Protein AF-F4CVP8-F1 (afdb_monomer_lite)

Sequence (70 aa):
MDGPIPRAVPGAPVAVPLAFDELGRIDPDGHDVRSVRRRLARRTDPWSGPTGAPAAVGAARRALRGLADL

Foldseek 3Di:
DDAFQFDPDPQRAGDAQDAPVCPPVDDRRNHHSVCVVVVPVVDDRNPPPDDDPDDDCVVVVVVVVVVVVD

Secondary structure (DSSP, 8-state):
--S--B-SSTT-BB-----GGGTTTS-TTS-BTTTHHHHHHHS--TT-S-TT----THHHHHHHHHHHT-

Organism: Pseudonocardia dioxanivorans (strain ATCC 55486 / DSM 44775 / JCM 13855 / CB1190) (NCBI:txid675635)

Radius of gyration: 17.2 Å; chains: 1; bounding box: 31×35×38 Å

Structure (mmCIF, N/CA/C/O backbone):
data_AF-F4CVP8-F1
#
_entry.id   AF-F4CVP8-F1
#
loop_
_atom_site.group_PDB
_atom_site.id
_atom_site.type_symbol
_atom_site.label_atom_id
_atom_site.label_alt_id
_atom_site.label_comp_id
_atom_site.label_asym_id
_atom_site.label_entity_id
_atom_site.label_seq_id
_atom_site.pdbx_PDB_ins_code
_atom_site.Cartn_x
_atom_site.Cartn_y
_atom_site.Cartn_z
_atom_site.occupancy
_atom_site.B_iso_or_equiv
_atom_site.auth_seq_id
_atom_site.auth_comp_id
_atom_site.auth_asym_id
_atom_site.auth_atom_id
_atom_site.pdbx_PDB_model_num
ATOM 1 N N . MET A 1 1 ? 8.006 -8.645 17.334 1.00 43.72 1 MET A N 1
ATOM 2 C CA . MET A 1 1 ? 7.207 -7.395 17.257 1.00 43.72 1 MET A CA 1
ATOM 3 C C . MET A 1 1 ? 6.536 -7.434 15.889 1.00 43.72 1 MET A C 1
ATOM 5 O O . MET A 1 1 ? 6.916 -6.681 15.012 1.00 43.72 1 MET A O 1
ATOM 9 N N . ASP A 1 2 ? 5.594 -8.357 15.673 1.00 67.44 2 ASP A N 1
ATOM 10 C CA . ASP A 1 2 ? 5.156 -8.724 14.308 1.00 67.44 2 ASP A CA 1
ATOM 11 C C . ASP A 1 2 ? 3.669 -8.409 14.111 1.00 67.44 2 ASP A C 1
ATOM 13 O O . ASP A 1 2 ? 2.865 -9.233 13.680 1.00 67.44 2 ASP A O 1
ATOM 17 N N . GLY A 1 3 ? 3.278 -7.208 14.540 1.00 66.69 3 GLY A N 1
ATOM 18 C CA . GLY A 1 3 ? 1.936 -6.671 14.353 1.00 66.69 3 GLY A CA 1
ATOM 19 C C . GLY A 1 3 ? 1.906 -5.633 13.228 1.00 66.69 3 GLY A C 1
ATOM 20 O O . GLY A 1 3 ? 2.916 -4.971 12.991 1.00 66.69 3 GLY A O 1
ATOM 21 N N . PRO A 1 4 ? 0.760 -5.452 12.548 1.00 74.81 4 PRO A N 1
ATOM 22 C CA . PRO A 1 4 ? 0.585 -4.371 11.583 1.00 74.81 4 PRO A CA 1
ATOM 23 C C . PRO A 1 4 ? 0.905 -3.023 12.236 1.00 74.81 4 PRO A C 1
ATOM 25 O O . PRO A 1 4 ? 0.457 -2.771 13.353 1.00 74.81 4 PRO A O 1
ATOM 28 N N . ILE A 1 5 ? 1.664 -2.169 11.545 1.00 85.56 5 ILE A N 1
ATOM 29 C CA . ILE A 1 5 ? 2.068 -0.850 12.048 1.00 85.56 5 ILE A CA 1
ATOM 30 C C . ILE A 1 5 ? 0.949 0.154 11.718 1.00 85.56 5 ILE A C 1
ATOM 32 O O . ILE A 1 5 ? 0.779 0.497 10.542 1.00 85.56 5 ILE A O 1
ATOM 36 N N . PRO A 1 6 ? 0.161 0.622 12.707 1.00 94.00 6 PRO A N 1
ATOM 37 C CA . PRO A 1 6 ? -0.883 1.602 12.453 1.00 94.00 6 PRO A CA 1
ATOM 38 C C . PRO A 1 6 ? -0.300 2.999 12.257 1.00 94.00 6 PRO A C 1
ATOM 40 O O . PRO A 1 6 ? 0.810 3.320 12.689 1.00 94.00 6 PRO A O 1
ATOM 43 N N . ARG A 1 7 ? -1.093 3.870 11.643 1.00 96.00 7 ARG A N 1
ATOM 44 C CA . ARG A 1 7 ? -0.842 5.308 11.594 1.00 96.00 7 ARG A CA 1
ATOM 45 C C . ARG A 1 7 ? -1.407 5.956 12.856 1.00 96.00 7 ARG A C 1
ATOM 47 O O . ARG A 1 7 ? -2.522 5.644 13.269 1.00 96.00 7 ARG A O 1
ATOM 54 N N . ALA A 1 8 ? -0.650 6.879 13.448 1.00 95.44 8 ALA A N 1
ATOM 55 C CA . ALA A 1 8 ? -1.037 7.613 14.655 1.00 95.44 8 ALA A CA 1
ATOM 56 C C . ALA A 1 8 ? -2.035 8.748 14.344 1.00 95.44 8 ALA A C 1
ATOM 58 O O . ALA A 1 8 ? -1.757 9.922 14.563 1.00 95.44 8 ALA A O 1
ATOM 59 N N . VAL A 1 9 ? -3.188 8.383 13.783 1.00 94.56 9 VAL A N 1
ATOM 60 C CA . VAL A 1 9 ? -4.307 9.274 13.442 1.00 94.56 9 VAL A CA 1
ATOM 61 C C . VAL A 1 9 ? -5.623 8.641 13.918 1.00 94.56 9 VAL A C 1
ATOM 63 O O . VAL A 1 9 ? -5.644 7.429 14.179 1.00 94.56 9 VAL A O 1
ATOM 66 N N . PRO A 1 10 ? -6.722 9.412 14.061 1.00 95.38 10 PRO A N 1
ATOM 67 C CA . PRO A 1 10 ? -8.020 8.857 14.437 1.00 95.38 10 PRO A CA 1
ATOM 68 C C . PRO A 1 10 ? -8.411 7.663 13.557 1.00 95.38 10 PRO A C 1
ATOM 70 O O . PRO A 1 10 ? -8.185 7.668 12.352 1.00 95.38 10 PRO A O 1
ATOM 73 N N . GLY A 1 11 ? -8.953 6.615 14.179 1.00 93.81 11 GLY A N 1
ATOM 74 C CA . GLY A 1 11 ? -9.291 5.357 13.501 1.00 93.81 11 GLY A CA 1
ATOM 75 C C . GLY A 1 11 ? -8.145 4.343 13.397 1.00 93.81 11 GLY A C 1
ATOM 76 O O . GLY A 1 11 ? -8.415 3.171 13.163 1.00 93.81 11 GLY A O 1
ATOM 77 N N . ALA A 1 12 ? -6.892 4.742 13.651 1.00 96.00 12 ALA A N 1
ATOM 78 C CA . ALA A 1 12 ? -5.713 3.870 13.588 1.00 96.00 12 ALA A CA 1
ATOM 79 C C . ALA A 1 12 ? -5.633 3.018 12.294 1.00 96.00 12 ALA A C 1
ATOM 81 O O . ALA A 1 12 ? -5.510 1.785 12.377 1.00 96.00 12 ALA A O 1
ATOM 82 N N . PRO A 1 13 ? -5.706 3.644 11.100 1.00 97.12 13 PRO A N 1
ATOM 83 C CA . PRO A 1 13 ? -5.601 2.930 9.838 1.00 97.12 13 PRO A CA 1
ATOM 84 C C . PRO A 1 13 ? -4.223 2.276 9.697 1.00 97.12 13 PRO A C 1
ATOM 86 O O . PRO A 1 13 ? -3.231 2.726 10.277 1.00 97.12 13 PRO A O 1
ATOM 89 N N . VAL A 1 14 ? -4.151 1.207 8.917 1.00 96.12 14 VAL A N 1
ATOM 90 C CA . VAL A 1 14 ? -2.950 0.400 8.705 1.00 96.12 14 VAL A CA 1
ATOM 91 C C . VAL A 1 14 ? -2.550 0.467 7.239 1.00 96.12 14 VAL A C 1
ATOM 93 O O . VAL A 1 14 ? -3.367 0.226 6.355 1.00 96.12 14 VAL A O 1
ATOM 96 N N . ALA A 1 15 ? -1.264 0.717 6.981 1.00 93.75 15 ALA A N 1
ATOM 97 C CA . ALA A 1 15 ? -0.700 0.545 5.648 1.00 93.75 15 ALA A CA 1
ATOM 98 C C . ALA A 1 15 ? -0.663 -0.954 5.315 1.00 93.75 15 ALA A C 1
ATOM 100 O O . ALA A 1 15 ? 0.165 -1.694 5.849 1.00 93.75 15 ALA A O 1
ATOM 101 N N . VAL A 1 16 ? -1.597 -1.411 4.482 1.00 92.19 16 VAL A N 1
ATOM 102 C CA . VAL A 1 16 ? -1.692 -2.815 4.070 1.00 92.19 16 VAL A CA 1
ATOM 103 C C . VAL A 1 16 ? -1.058 -3.028 2.692 1.00 92.19 16 VAL A C 1
ATOM 105 O O . VAL A 1 16 ? -1.210 -2.171 1.821 1.00 92.19 16 VAL A O 1
ATOM 108 N N . PRO A 1 17 ? -0.388 -4.169 2.452 1.00 91.38 17 PRO A N 1
ATOM 109 C CA . PRO A 1 17 ? 0.011 -4.567 1.107 1.00 91.38 17 PRO A CA 1
ATOM 110 C C . PRO A 1 17 ? -1.207 -4.692 0.180 1.00 91.38 17 PRO A C 1
ATOM 112 O O . PRO A 1 17 ? -2.237 -5.273 0.557 1.00 91.38 17 PRO A O 1
ATOM 115 N N . LEU A 1 18 ? -1.071 -4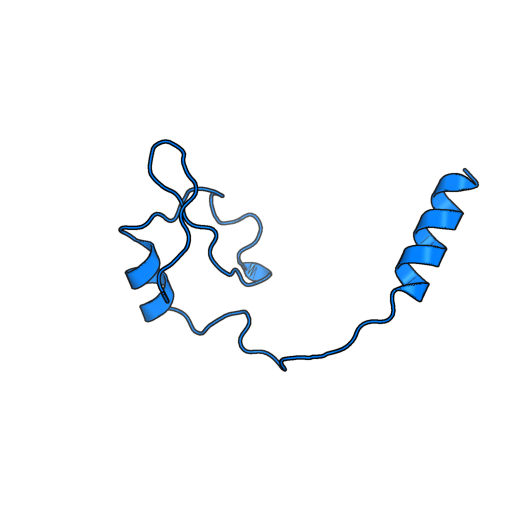.153 -1.032 1.00 92.31 18 LEU A N 1
ATOM 116 C CA . LEU A 1 18 ? -2.080 -4.179 -2.092 1.00 92.31 18 LEU A CA 1
ATOM 117 C C . LEU A 1 18 ? -1.495 -4.786 -3.369 1.00 92.31 18 LEU A C 1
ATOM 119 O O . LEU A 1 18 ? -0.325 -4.559 -3.690 1.00 92.31 18 LEU A O 1
ATOM 123 N N . ALA A 1 19 ? -2.329 -5.514 -4.106 1.00 92.69 19 ALA A N 1
ATOM 124 C CA . ALA A 1 19 ? -2.060 -5.876 -5.492 1.00 92.69 19 ALA A CA 1
ATOM 125 C C . ALA A 1 19 ? -2.384 -4.703 -6.439 1.00 92.69 19 ALA A C 1
ATOM 127 O O . ALA A 1 19 ? -3.172 -3.813 -6.113 1.00 92.69 19 ALA A O 1
ATOM 128 N N . PHE A 1 20 ? -1.787 -4.697 -7.636 1.00 94.00 20 PHE A N 1
ATOM 129 C CA . PHE A 1 20 ? -2.005 -3.630 -8.625 1.00 94.00 20 PHE A CA 1
ATOM 130 C C . PHE A 1 20 ? -3.468 -3.503 -9.070 1.00 94.00 20 PHE A C 1
ATOM 132 O O . PHE A 1 20 ? -3.919 -2.401 -9.368 1.00 94.00 20 PHE A O 1
ATOM 139 N N . ASP A 1 21 ? -4.222 -4.602 -9.089 1.00 94.12 21 ASP A N 1
ATOM 140 C CA . ASP A 1 21 ? -5.644 -4.611 -9.438 1.00 94.12 21 ASP A CA 1
ATOM 141 C C . ASP A 1 21 ? -6.548 -4.046 -8.326 1.00 94.12 21 ASP A C 1
ATOM 143 O O . ASP A 1 21 ? -7.726 -3.782 -8.564 1.00 94.12 21 ASP A O 1
ATOM 147 N N . GLU A 1 22 ? -6.031 -3.820 -7.119 1.00 94.56 22 GLU A N 1
ATOM 148 C CA . GLU A 1 22 ? -6.764 -3.149 -6.042 1.00 94.56 22 GLU A CA 1
ATOM 149 C C . GLU A 1 22 ? -6.651 -1.617 -6.128 1.00 94.56 22 GLU A C 1
ATOM 151 O O . GLU A 1 22 ? -7.482 -0.907 -5.557 1.00 94.56 22 GLU A O 1
ATOM 156 N N . LEU A 1 23 ? -5.661 -1.087 -6.858 1.00 93.25 23 LEU A N 1
ATOM 157 C CA . LEU A 1 23 ? -5.436 0.355 -6.961 1.00 93.25 23 LEU A CA 1
ATOM 158 C C . LEU A 1 23 ? -6.637 1.062 -7.609 1.00 93.25 23 LEU A C 1
ATOM 160 O O . LEU A 1 23 ? -7.134 0.660 -8.660 1.00 93.25 23 LEU A O 1
ATOM 164 N N . GLY A 1 24 ? -7.112 2.126 -6.958 1.00 93.38 24 GLY A N 1
ATOM 165 C CA . GLY A 1 24 ? -8.284 2.900 -7.386 1.00 93.38 24 GLY A CA 1
ATOM 166 C C . GLY A 1 24 ? -9.640 2.313 -6.976 1.00 93.38 24 GLY A C 1
ATOM 167 O O . GLY A 1 24 ? -10.662 2.926 -7.266 1.00 93.38 24 GLY A O 1
ATOM 168 N N . ARG A 1 25 ? -9.674 1.153 -6.304 1.00 94.12 25 ARG A N 1
ATOM 169 C CA . ARG A 1 25 ? -10.915 0.512 -5.815 1.00 94.12 25 ARG A CA 1
ATOM 170 C C . ARG A 1 25 ? -11.047 0.500 -4.293 1.00 94.12 25 ARG A C 1
ATOM 172 O O . ARG A 1 25 ? -12.108 0.161 -3.779 1.00 94.12 25 ARG A O 1
ATOM 179 N N . ILE A 1 26 ? -9.961 0.795 -3.590 1.00 93.62 26 ILE A N 1
ATOM 180 C CA . ILE A 1 26 ? -9.856 0.750 -2.134 1.00 93.62 26 I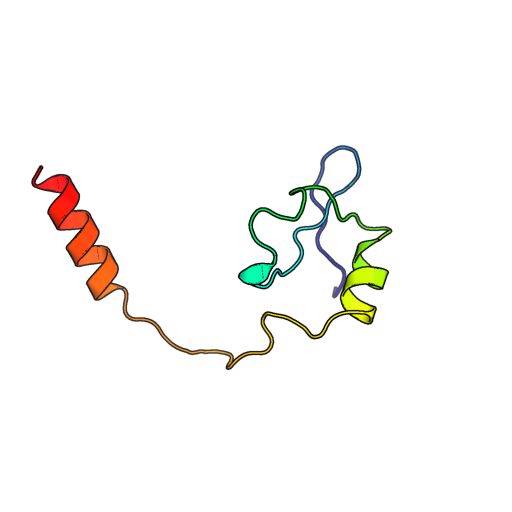LE A CA 1
ATOM 181 C C . ILE A 1 26 ? -9.635 2.156 -1.575 1.00 93.62 26 ILE A C 1
ATOM 183 O O . ILE A 1 26 ? -8.829 2.917 -2.113 1.00 93.62 26 ILE A O 1
ATOM 187 N N . ASP A 1 27 ? -10.303 2.459 -0.463 1.00 94.44 27 ASP A N 1
ATOM 188 C CA . ASP A 1 27 ? -10.062 3.678 0.304 1.00 94.44 27 ASP A CA 1
ATOM 189 C C . ASP A 1 27 ? -8.726 3.598 1.069 1.00 94.44 27 ASP A C 1
ATOM 191 O O . ASP A 1 27 ? -8.463 2.586 1.733 1.00 94.44 27 ASP A O 1
ATOM 195 N N . PRO A 1 28 ? -7.879 4.646 1.036 1.00 92.69 28 PRO A N 1
ATOM 196 C CA . PRO A 1 28 ? -6.572 4.640 1.700 1.00 92.69 28 PRO A CA 1
ATOM 197 C C . PRO A 1 28 ? -6.599 4.318 3.205 1.00 92.69 28 PRO A C 1
ATOM 199 O O . PRO A 1 28 ? -5.616 3.801 3.734 1.00 92.69 28 PRO A O 1
ATOM 202 N N . ASP A 1 29 ? -7.700 4.612 3.898 1.00 94.75 29 ASP A N 1
ATOM 203 C CA . ASP A 1 29 ? -7.923 4.366 5.327 1.00 94.75 29 ASP A CA 1
ATOM 204 C C . ASP A 1 29 ? -8.959 3.257 5.609 1.00 94.75 29 ASP A C 1
ATOM 206 O O . ASP A 1 29 ? -9.349 3.044 6.757 1.00 94.75 29 ASP A O 1
ATOM 210 N N . GLY A 1 30 ? -9.347 2.476 4.594 1.00 94.50 30 GLY A N 1
ATOM 211 C CA . GLY A 1 30 ? -10.375 1.429 4.700 1.00 94.50 30 GLY A CA 1
ATOM 212 C C . GLY A 1 30 ? -9.989 0.197 5.535 1.00 94.50 30 GLY A C 1
ATOM 213 O O . GLY A 1 30 ? -10.806 -0.710 5.732 1.00 94.50 30 GLY A O 1
ATOM 214 N N . HIS A 1 31 ? -8.751 0.128 6.032 1.00 95.56 31 HIS A N 1
ATOM 215 C CA . HIS A 1 31 ? -8.274 -0.936 6.912 1.00 95.56 31 HIS A CA 1
ATOM 216 C C . HIS A 1 31 ? -7.585 -0.368 8.149 1.00 95.56 31 HIS A C 1
ATOM 218 O O . HIS A 1 31 ? -6.678 0.449 8.055 1.00 95.56 31 HIS A O 1
ATOM 224 N N . ASP A 1 32 ? -7.980 -0.876 9.310 1.00 96.06 32 ASP A N 1
ATOM 225 C CA . ASP A 1 32 ? -7.523 -0.473 10.640 1.00 96.06 32 ASP A CA 1
ATOM 226 C C . ASP A 1 32 ? -6.987 -1.673 11.439 1.00 96.06 32 ASP A C 1
ATOM 228 O O . ASP A 1 32 ? -7.035 -2.828 11.000 1.00 96.06 32 ASP A O 1
ATOM 232 N N . VAL A 1 33 ? -6.506 -1.418 12.657 1.00 93.62 33 VAL A N 1
ATOM 233 C CA . VAL A 1 33 ? -5.995 -2.463 13.567 1.00 93.62 33 VAL A CA 1
ATOM 234 C C . VAL A 1 33 ? -7.014 -3.567 13.890 1.00 93.62 33 VAL A C 1
ATOM 236 O O . VAL A 1 33 ? -6.619 -4.669 14.274 1.00 93.62 33 VAL A O 1
ATOM 239 N N . ARG A 1 34 ? -8.318 -3.304 13.724 1.00 93.56 34 ARG A N 1
ATOM 240 C CA . ARG A 1 34 ? -9.403 -4.261 13.997 1.00 93.56 34 ARG A CA 1
ATOM 241 C C . ARG A 1 34 ? -9.705 -5.141 12.784 1.00 93.56 34 ARG A C 1
ATOM 243 O O . ARG A 1 34 ? -10.015 -6.322 12.935 1.00 93.56 34 ARG A O 1
ATOM 250 N N . SER A 1 35 ? -9.622 -4.587 11.580 1.00 95.06 35 SER A N 1
ATOM 251 C CA . SER A 1 35 ? -9.995 -5.241 10.322 1.00 95.06 35 SER A CA 1
ATOM 252 C C . SER A 1 35 ? -8.818 -5.885 9.590 1.00 95.06 35 SER A C 1
ATOM 254 O O . SER A 1 35 ? -9.022 -6.873 8.879 1.00 95.06 35 SER A O 1
ATOM 256 N N . VAL A 1 36 ? -7.587 -5.406 9.796 1.00 94.06 36 VAL A N 1
ATOM 257 C CA . VAL A 1 36 ? -6.400 -5.871 9.058 1.00 94.06 36 VAL A CA 1
ATOM 258 C C . VAL A 1 36 ? -6.141 -7.373 9.205 1.00 94.06 36 VAL A C 1
ATOM 260 O O . VAL A 1 36 ? -5.862 -8.041 8.213 1.00 94.06 36 VAL A O 1
ATOM 263 N N . ARG A 1 37 ? -6.319 -7.959 10.398 1.00 91.81 37 ARG A N 1
ATOM 264 C CA . ARG A 1 37 ? -6.123 -9.410 10.597 1.00 91.81 37 ARG A CA 1
ATOM 265 C C . ARG A 1 37 ? -7.074 -10.237 9.732 1.00 91.81 37 ARG A C 1
ATOM 267 O O . ARG A 1 37 ? -6.673 -11.244 9.158 1.00 91.81 37 ARG A O 1
ATOM 274 N N . ARG A 1 38 ? -8.324 -9.780 9.586 1.00 93.81 38 ARG A N 1
ATOM 275 C CA . ARG A 1 38 ? -9.323 -10.424 8.722 1.00 93.81 38 ARG A CA 1
ATOM 276 C C . ARG A 1 38 ? -8.946 -10.312 7.245 1.00 93.81 38 ARG A C 1
ATOM 278 O O . ARG A 1 38 ? -9.199 -11.256 6.505 1.00 93.81 38 ARG A O 1
ATOM 285 N N . ARG A 1 39 ? -8.355 -9.190 6.814 1.00 92.19 39 ARG A N 1
ATOM 286 C CA . ARG A 1 39 ? -7.839 -9.028 5.443 1.00 92.19 39 ARG A CA 1
ATOM 287 C C . ARG A 1 39 ? -6.721 -10.031 5.168 1.00 92.19 39 ARG A C 1
ATOM 289 O O . ARG A 1 39 ? -6.829 -10.791 4.212 1.00 92.19 39 ARG A O 1
ATOM 296 N N . LEU A 1 40 ? -5.702 -10.054 6.029 1.00 90.12 40 LEU A N 1
ATOM 297 C CA . LEU A 1 40 ? -4.526 -10.914 5.866 1.00 90.12 40 LEU A CA 1
ATOM 298 C C . LEU A 1 40 ? -4.887 -12.406 5.880 1.00 90.12 40 LEU A C 1
ATOM 300 O O . LEU A 1 40 ? -4.306 -13.180 5.137 1.00 90.12 40 LEU A O 1
ATOM 304 N N . ALA A 1 41 ? -5.895 -12.810 6.657 1.00 92.25 41 ALA A N 1
ATOM 305 C CA . ALA A 1 41 ? -6.363 -14.196 6.671 1.00 92.25 41 ALA A CA 1
ATOM 306 C C . ALA A 1 41 ? -7.129 -14.622 5.400 1.00 92.25 41 ALA A C 1
ATOM 308 O O . ALA A 1 41 ? -7.286 -15.813 5.153 1.00 92.25 41 ALA A O 1
ATOM 309 N N . ARG A 1 42 ? -7.664 -13.674 4.617 1.00 93.12 42 ARG A N 1
ATOM 310 C CA . ARG A 1 42 ? -8.527 -13.950 3.450 1.00 93.12 42 ARG A CA 1
ATOM 311 C C . ARG A 1 42 ? -7.820 -13.791 2.108 1.00 93.12 42 ARG A C 1
ATOM 313 O O . ARG A 1 42 ? -8.412 -14.093 1.076 1.00 93.12 42 ARG A O 1
ATOM 320 N N . ARG A 1 43 ? -6.604 -13.253 2.104 1.00 88.69 43 ARG A N 1
ATOM 321 C CA . ARG A 1 43 ? -5.856 -12.907 0.897 1.00 88.69 43 ARG A CA 1
ATOM 322 C C . ARG A 1 43 ? -4.482 -13.551 0.972 1.00 88.69 43 ARG A C 1
ATOM 324 O O . ARG A 1 43 ? -3.825 -13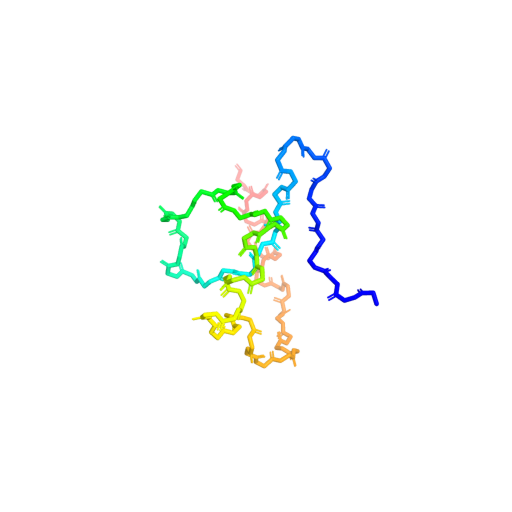.478 2.003 1.00 88.69 43 ARG A O 1
ATOM 331 N N . THR A 1 44 ? -4.038 -14.126 -0.139 1.00 91.06 44 THR A N 1
ATOM 332 C CA . THR A 1 44 ? -2.616 -14.406 -0.339 1.00 91.06 44 THR A CA 1
ATOM 333 C C . THR A 1 44 ? -1.846 -13.090 -0.291 1.00 91.06 44 THR A C 1
ATOM 335 O O . THR A 1 44 ? -2.346 -12.074 -0.777 1.00 91.06 44 THR A O 1
ATOM 338 N N . ASP A 1 45 ? -0.652 -13.104 0.298 1.00 90.56 45 ASP A N 1
ATOM 339 C CA . ASP A 1 45 ? 0.204 -11.922 0.359 1.00 90.56 45 ASP A CA 1
ATOM 340 C C . ASP A 1 45 ? 0.537 -11.433 -1.067 1.00 90.56 45 ASP A C 1
ATOM 342 O O . ASP A 1 45 ? 1.205 -12.158 -1.817 1.00 90.56 45 ASP A O 1
ATOM 346 N N . PRO A 1 46 ? 0.088 -10.225 -1.468 1.00 91.69 46 PRO A N 1
ATOM 347 C CA . PRO A 1 46 ? 0.335 -9.700 -2.809 1.00 91.69 46 PRO A CA 1
ATOM 348 C C . PRO A 1 46 ? 1.818 -9.404 -3.064 1.00 91.69 46 PRO A C 1
ATOM 350 O O . PRO A 1 46 ? 2.208 -9.212 -4.213 1.00 91.69 46 PRO A O 1
ATOM 353 N N . TRP A 1 47 ? 2.648 -9.359 -2.018 1.00 89.81 47 TRP A N 1
ATOM 354 C CA . TRP A 1 47 ? 4.089 -9.124 -2.106 1.00 89.81 47 TRP A CA 1
ATOM 355 C C . TRP A 1 47 ? 4.920 -10.393 -1.893 1.00 89.81 47 TRP A C 1
ATOM 357 O O . TRP A 1 47 ? 6.141 -10.312 -1.798 1.00 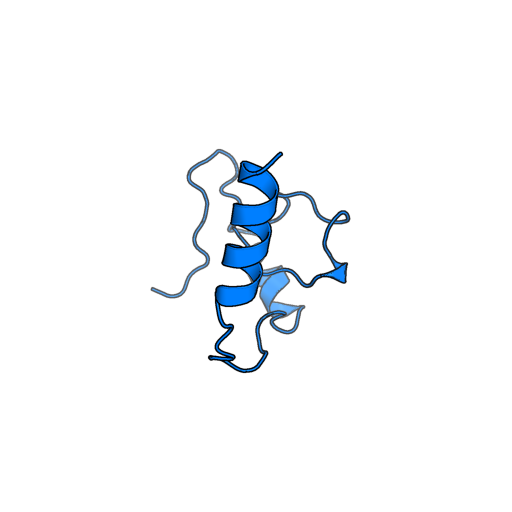89.81 47 TRP A O 1
ATOM 367 N N . SER A 1 48 ? 4.288 -11.569 -1.917 1.00 89.88 48 SER A N 1
ATOM 368 C CA . SER A 1 48 ? 4.953 -12.879 -1.796 1.00 89.88 48 SER A CA 1
ATOM 369 C C . SER A 1 48 ? 5.886 -13.255 -2.961 1.00 89.88 48 SER A C 1
ATOM 371 O O . SER A 1 48 ? 6.408 -14.369 -2.996 1.00 89.88 48 SER A O 1
ATOM 373 N N . GLY A 1 49 ? 6.096 -12.357 -3.930 1.00 84.12 49 GLY A N 1
ATOM 374 C CA . GLY A 1 49 ? 7.018 -12.562 -5.045 1.00 84.12 49 GLY A CA 1
ATOM 375 C C . GLY A 1 49 ? 8.487 -12.696 -4.608 1.00 84.12 49 GLY A C 1
ATOM 376 O O . GLY A 1 49 ? 8.807 -12.576 -3.425 1.00 84.12 49 GLY A O 1
ATOM 377 N N . PRO A 1 50 ? 9.411 -12.931 -5.561 1.00 77.12 50 PRO A N 1
ATOM 378 C CA . PRO A 1 50 ? 10.824 -13.135 -5.257 1.00 77.12 50 PRO A CA 1
ATOM 379 C C . PRO A 1 50 ? 11.398 -11.979 -4.432 1.00 77.12 50 PRO A C 1
ATOM 381 O O . PRO A 1 50 ? 11.472 -10.837 -4.893 1.00 77.12 50 PRO A O 1
ATOM 384 N N . THR A 1 51 ? 11.829 -12.272 -3.208 1.00 77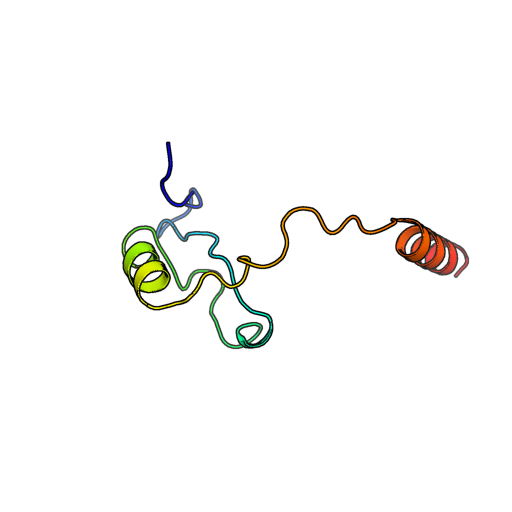.50 51 THR A N 1
ATOM 385 C CA . THR A 1 51 ? 12.555 -11.316 -2.378 1.00 77.50 51 THR A CA 1
ATOM 386 C C . THR A 1 51 ? 13.938 -11.089 -2.988 1.00 77.50 51 THR A C 1
ATOM 388 O O . THR A 1 51 ? 14.726 -12.017 -3.146 1.00 77.50 51 THR A O 1
ATOM 391 N N . GLY A 1 52 ? 14.230 -9.841 -3.367 1.00 68.31 52 GLY A N 1
ATOM 392 C CA . GLY A 1 52 ? 15.529 -9.469 -3.932 1.00 68.31 52 GLY A CA 1
ATOM 393 C C . GLY A 1 52 ? 15.614 -9.554 -5.454 1.00 68.31 52 GLY A C 1
ATOM 394 O O . GLY A 1 52 ? 16.600 -10.060 -5.969 1.00 68.31 52 GLY A O 1
ATOM 395 N N . ALA A 1 53 ? 14.622 -9.034 -6.180 1.00 77.62 53 ALA A N 1
ATOM 396 C CA . ALA A 1 53 ? 14.784 -8.679 -7.590 1.00 77.62 53 ALA A CA 1
ATOM 397 C C . ALA A 1 53 ? 15.482 -7.301 -7.695 1.00 77.62 53 ALA A C 1
ATOM 399 O O . ALA A 1 53 ? 14.799 -6.274 -7.632 1.00 77.62 53 ALA A O 1
ATOM 400 N N . PRO A 1 54 ? 16.827 -7.221 -7.791 1.00 81.75 54 PRO A N 1
ATOM 401 C CA . PRO A 1 54 ? 17.512 -5.941 -7.873 1.00 81.75 54 PRO A CA 1
ATOM 402 C C . PRO A 1 54 ? 17.112 -5.218 -9.159 1.00 81.75 54 PRO A C 1
ATOM 404 O O . PRO A 1 54 ? 17.224 -5.755 -10.259 1.00 81.75 54 PRO A O 1
ATOM 407 N N . ALA A 1 55 ? 16.687 -3.966 -9.020 1.00 85.19 55 ALA A N 1
ATOM 408 C CA . ALA A 1 55 ? 16.430 -3.082 -10.145 1.00 85.19 55 ALA A CA 1
ATOM 409 C C . ALA A 1 55 ? 17.533 -2.021 -10.235 1.00 85.19 55 ALA A C 1
ATOM 411 O O . ALA A 1 55 ? 17.875 -1.366 -9.248 1.00 85.19 55 ALA A O 1
ATOM 412 N N . ALA A 1 56 ? 18.094 -1.825 -11.430 1.00 91.00 56 ALA A N 1
ATOM 413 C CA . ALA A 1 56 ? 19.086 -0.782 -11.660 1.00 91.00 56 ALA A CA 1
ATOM 414 C C . ALA A 1 56 ? 18.422 0.605 -11.743 1.00 91.00 56 ALA A C 1
ATOM 416 O O . ALA A 1 56 ? 17.507 0.828 -12.534 1.00 91.00 56 ALA A O 1
ATOM 417 N N . VAL A 1 57 ? 18.955 1.591 -11.015 1.00 94.88 57 VAL A N 1
ATOM 418 C CA . VAL A 1 57 ? 18.438 2.979 -11.009 1.00 94.88 57 VAL A CA 1
ATOM 419 C C . VAL A 1 57 ? 18.737 3.760 -12.305 1.00 94.88 57 VAL A C 1
ATOM 421 O O . VAL A 1 57 ? 18.268 4.882 -12.498 1.00 94.88 57 VAL A O 1
ATOM 424 N N . GLY A 1 58 ? 19.537 3.197 -13.217 1.00 96.19 58 GLY A N 1
ATOM 425 C CA . GLY A 1 58 ? 20.043 3.894 -14.405 1.00 96.19 58 GLY A CA 1
ATOM 426 C C . GLY A 1 58 ? 18.950 4.432 -15.334 1.00 96.19 58 GLY A C 1
ATOM 427 O O . GLY A 1 58 ? 19.092 5.538 -15.854 1.00 96.19 58 GLY A O 1
ATOM 428 N N . ALA A 1 59 ? 17.850 3.692 -15.508 1.00 92.81 59 ALA A N 1
ATOM 429 C CA . ALA A 1 59 ? 16.711 4.142 -16.308 1.00 92.81 59 ALA A CA 1
ATOM 430 C C . ALA A 1 59 ? 16.025 5.368 -15.683 1.00 92.81 59 ALA A C 1
ATOM 432 O O . ALA A 1 59 ? 15.868 6.383 -16.360 1.00 92.81 59 ALA A O 1
ATOM 433 N N . ALA A 1 60 ? 15.730 5.319 -14.380 1.00 94.56 60 ALA A N 1
ATOM 434 C CA . ALA A 1 60 ? 15.149 6.443 -13.647 1.00 94.56 60 ALA A CA 1
ATOM 435 C C . ALA A 1 60 ? 16.058 7.686 -13.683 1.00 94.56 60 ALA A C 1
ATOM 437 O O . ALA A 1 60 ? 15.587 8.792 -13.932 1.00 94.56 60 ALA A O 1
ATOM 438 N N . ARG A 1 61 ? 17.383 7.515 -13.532 1.00 96.69 61 ARG A N 1
ATOM 439 C CA . ARG A 1 61 ? 18.342 8.633 -13.635 1.00 96.69 61 ARG A CA 1
ATOM 440 C C . ARG A 1 61 ? 18.375 9.276 -15.020 1.00 96.69 61 ARG A C 1
ATOM 442 O O . ARG A 1 61 ? 18.586 10.4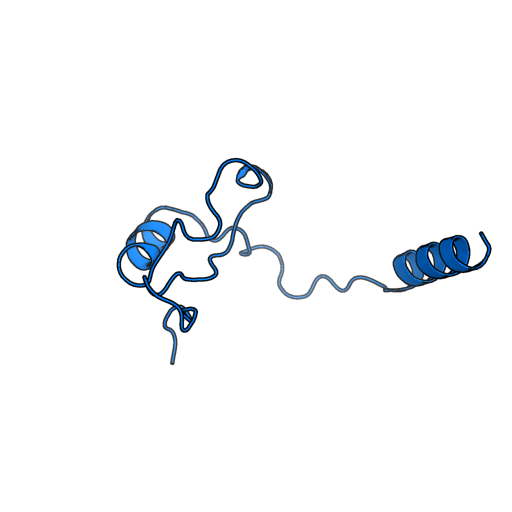81 -15.106 1.00 96.69 61 ARG A O 1
ATOM 449 N N . ARG A 1 62 ? 18.224 8.495 -16.096 1.00 96.69 62 ARG A N 1
ATOM 450 C CA . ARG A 1 62 ? 18.144 9.045 -17.460 1.00 96.69 62 ARG A CA 1
ATOM 451 C C . ARG A 1 62 ? 16.870 9.860 -17.648 1.00 96.69 62 ARG A C 1
ATOM 453 O O . ARG A 1 62 ? 16.962 10.975 -18.143 1.00 96.69 62 ARG A O 1
ATOM 460 N N . ALA A 1 63 ? 15.730 9.330 -17.204 1.00 94.75 63 ALA A N 1
ATOM 461 C CA . ALA A 1 63 ? 14.456 10.039 -17.264 1.00 94.75 63 ALA A CA 1
ATOM 462 C C . ALA A 1 63 ? 14.509 11.369 -16.496 1.00 94.75 63 ALA A C 1
ATOM 464 O O . ALA A 1 63 ? 14.120 12.396 -17.036 1.00 94.75 63 ALA A O 1
ATOM 465 N N . LEU A 1 64 ? 15.076 11.369 -15.282 1.00 96.56 64 LEU A N 1
ATOM 466 C CA . LEU A 1 64 ? 15.228 12.585 -14.479 1.00 96.56 64 LEU A CA 1
ATOM 467 C C . LEU A 1 64 ? 16.060 13.663 -15.187 1.00 96.56 64 LEU A C 1
ATOM 469 O O . LEU A 1 64 ? 15.673 14.823 -15.170 1.00 96.56 64 LEU A O 1
ATOM 473 N N . ARG A 1 65 ? 17.185 13.292 -15.814 1.00 97.19 65 ARG A N 1
ATOM 474 C CA . ARG A 1 65 ? 17.997 14.254 -16.578 1.00 97.19 65 ARG A CA 1
ATOM 475 C C . ARG A 1 65 ? 17.216 14.848 -17.744 1.00 97.19 65 ARG A C 1
ATOM 477 O O . ARG A 1 65 ? 17.180 16.059 -17.873 1.00 97.19 65 ARG A O 1
ATOM 484 N N . GLY A 1 66 ? 16.506 14.008 -18.498 1.00 95.69 66 GLY A N 1
ATOM 485 C CA . GLY A 1 66 ? 15.676 14.475 -19.608 1.00 95.69 66 GLY A CA 1
ATOM 486 C C . GLY A 1 66 ? 14.556 15.438 -19.200 1.00 95.69 66 GLY A C 1
ATOM 487 O O . GLY A 1 66 ? 14.113 16.203 -20.041 1.00 95.69 66 GLY A O 1
ATOM 488 N N . LEU A 1 67 ? 14.109 15.430 -17.936 1.00 94.81 67 LEU A N 1
ATOM 489 C CA . LEU A 1 67 ? 13.157 16.419 -17.413 1.00 94.81 67 LEU A CA 1
ATOM 490 C C . LEU A 1 67 ? 13.818 17.740 -16.994 1.00 94.81 67 LEU A C 1
ATOM 492 O O . LEU A 1 67 ? 13.141 18.757 -16.975 1.00 94.81 67 LEU A O 1
ATOM 496 N N . ALA A 1 68 ? 15.096 17.716 -16.608 1.00 85.94 68 ALA A N 1
ATOM 497 C CA . ALA A 1 68 ? 15.845 18.908 -16.200 1.00 85.94 68 ALA A CA 1
ATOM 498 C C . ALA A 1 68 ? 16.419 19.691 -17.394 1.00 85.94 68 ALA A C 1
ATOM 500 O O . ALA A 1 68 ? 16.786 20.851 -17.237 1.00 85.94 68 ALA A O 1
ATOM 501 N N . ASP A 1 69 ? 16.497 19.042 -18.558 1.00 78.12 69 ASP A N 1
ATOM 502 C CA . ASP A 1 69 ? 16.921 19.632 -19.831 1.00 78.12 69 ASP A CA 1
ATOM 503 C C . ASP A 1 69 ? 15.733 20.232 -20.636 1.00 78.12 69 ASP A C 1
ATOM 505 O O . ASP A 1 69 ? 15.918 20.631 -21.788 1.00 78.12 69 ASP A O 1
ATOM 509 N N . LEU A 1 70 ? 14.524 20.274 -20.047 1.00 61.78 70 LEU A N 1
ATOM 510 C CA . LEU A 1 70 ? 13.310 20.943 -20.554 1.00 61.78 70 LEU A CA 1
ATOM 511 C C . LEU A 1 70 ? 13.116 22.306 -19.879 1.00 61.78 70 LEU A C 1
ATOM 513 O O . LEU A 1 70 ? 12.648 23.230 -20.581 1.00 61.78 70 LEU A O 1
#

pLDDT: mean 89.64, std 9.62, range [43.72, 97.19]

InterPro domains:
  IPR014145 DNA ligase D, polymerase domain [PF21686] (6-47)